Protein AF-A0A534TV93-F1 (afdb_monomer_lite)

Radius of gyration: 13.77 Å; chains: 1; bounding box: 34×26×34 Å

pLDDT: mean 86.8, std 12.71, range [51.88, 97.31]

Sequence (87 aa):
MELNEDAKYRLAYLTLRVLFDDKLSRADPGSYPGVLAYLDVLAGTQMASQAGGKRYASQREKLESFIDAEFGEEMLAVLNRAVAELV

Structure (mmCIF, N/CA/C/O backbone):
data_AF-A0A534TV93-F1
#
_entry.id   AF-A0A534TV93-F1
#
loop_
_atom_site.group_PDB
_atom_site.id
_atom_site.type_symbol
_atom_site.label_atom_id
_atom_site.label_alt_id
_atom_site.label_comp_id
_atom_site.label_asym_id
_atom_site.label_entity_id
_atom_site.label_seq_id
_atom_site.pdbx_PDB_ins_code
_atom_site.Cartn_x
_atom_site.Cartn_y
_atom_site.Cartn_z
_atom_site.occupancy
_atom_site.B_iso_or_equiv
_atom_site.auth_seq_id
_atom_site.auth_comp_id
_atom_site.auth_asym_id
_atom_site.auth_atom_id
_atom_site.pdbx_PDB_model_num
ATOM 1 N N . MET A 1 1 ? 12.892 -7.646 -16.350 1.00 66.94 1 MET A N 1
ATOM 2 C CA . MET A 1 1 ? 13.792 -6.554 -15.921 1.00 66.94 1 MET A CA 1
ATOM 3 C C . MET A 1 1 ? 14.330 -6.897 -14.543 1.00 66.94 1 MET A C 1
ATOM 5 O O . MET A 1 1 ? 13.535 -7.287 -13.697 1.00 66.94 1 MET A O 1
ATOM 9 N N . GLU A 1 2 ? 15.641 -6.810 -14.324 1.00 83.56 2 GLU A N 1
ATOM 10 C CA . GLU A 1 2 ? 16.217 -6.969 -12.984 1.00 83.56 2 GLU A CA 1
ATOM 11 C C . GLU A 1 2 ? 16.258 -5.603 -12.290 1.00 83.56 2 GLU A C 1
ATOM 13 O O . GLU A 1 2 ? 16.758 -4.632 -12.856 1.00 83.56 2 GLU A O 1
ATOM 18 N N . LEU A 1 3 ? 15.683 -5.512 -11.089 1.00 89.44 3 LEU A N 1
ATOM 19 C CA . LEU A 1 3 ? 15.670 -4.277 -10.305 1.00 89.44 3 LEU A CA 1
ATOM 20 C C . LEU A 1 3 ? 17.025 -4.070 -9.619 1.00 89.44 3 LEU A C 1
ATOM 22 O O . LEU A 1 3 ? 17.607 -5.016 -9.079 1.00 89.44 3 LEU A O 1
ATOM 26 N N . ASN A 1 4 ? 17.497 -2.824 -9.577 1.00 94.62 4 ASN A N 1
ATOM 27 C CA . ASN A 1 4 ? 18.604 -2.465 -8.693 1.00 94.62 4 ASN A CA 1
ATOM 28 C C . ASN A 1 4 ? 18.158 -2.521 -7.217 1.00 94.62 4 ASN A C 1
ATOM 30 O O . ASN A 1 4 ? 16.976 -2.690 -6.912 1.00 94.62 4 ASN A O 1
ATOM 34 N N . GLU A 1 5 ? 19.111 -2.430 -6.294 1.00 95.75 5 GLU A N 1
ATOM 35 C CA . GLU A 1 5 ? 18.840 -2.588 -4.864 1.00 95.75 5 GLU A CA 1
ATOM 36 C C . GLU A 1 5 ? 17.854 -1.536 -4.317 1.00 95.75 5 GLU A C 1
ATOM 38 O O . GLU A 1 5 ? 16.866 -1.898 -3.677 1.00 95.75 5 GLU A O 1
ATOM 43 N N . ASP A 1 6 ? 18.030 -0.262 -4.666 1.00 95.56 6 ASP A N 1
ATOM 44 C CA . ASP A 1 6 ? 17.125 0.816 -4.245 1.00 95.56 6 ASP A CA 1
ATOM 45 C C . ASP A 1 6 ? 15.693 0.606 -4.756 1.00 95.56 6 ASP A C 1
ATOM 47 O O . ASP A 1 6 ? 14.718 0.772 -4.017 1.00 95.56 6 ASP A O 1
ATOM 51 N N . ALA A 1 7 ? 15.557 0.187 -6.014 1.00 95.06 7 ALA A N 1
ATOM 52 C CA . ALA A 1 7 ? 14.283 -0.126 -6.643 1.00 95.06 7 ALA A CA 1
ATOM 53 C C . ALA A 1 7 ? 13.602 -1.329 -5.973 1.00 95.06 7 ALA A C 1
ATOM 55 O O . ALA A 1 7 ? 12.384 -1.313 -5.799 1.00 95.06 7 ALA A O 1
ATOM 56 N N . LYS A 1 8 ? 14.367 -2.343 -5.537 1.00 95.06 8 LYS A N 1
ATOM 57 C CA . LYS A 1 8 ? 13.835 -3.480 -4.764 1.00 95.06 8 LYS A CA 1
ATOM 58 C C . LYS A 1 8 ? 13.248 -3.013 -3.435 1.00 95.06 8 LYS A C 1
ATOM 60 O O . LYS A 1 8 ? 12.112 -3.370 -3.127 1.00 95.06 8 LYS A O 1
ATOM 65 N N . TYR A 1 9 ? 13.977 -2.199 -2.669 1.00 95.06 9 TYR A N 1
ATOM 66 C CA . TYR A 1 9 ? 13.479 -1.685 -1.388 1.00 95.06 9 TYR A CA 1
ATOM 67 C C . TYR A 1 9 ? 12.265 -0.777 -1.565 1.00 95.06 9 TYR A C 1
ATOM 69 O O . TYR A 1 9 ? 11.296 -0.888 -0.813 1.00 95.06 9 TYR A O 1
ATOM 77 N N . ARG A 1 10 ? 12.281 0.089 -2.583 1.00 94.12 10 ARG A N 1
ATOM 78 C CA . ARG A 1 10 ? 11.157 0.979 -2.877 1.00 94.12 10 ARG A CA 1
ATOM 79 C C . ARG A 1 10 ? 9.913 0.202 -3.291 1.00 94.12 10 ARG A C 1
ATOM 81 O O . ARG A 1 10 ? 8.847 0.452 -2.733 1.00 94.12 10 ARG A O 1
ATOM 88 N N . LEU A 1 11 ? 10.045 -0.762 -4.203 1.00 95.31 11 LEU A N 1
ATOM 89 C CA . LEU A 1 11 ? 8.928 -1.612 -4.606 1.00 95.31 11 LEU A CA 1
ATOM 90 C C . LEU A 1 11 ? 8.393 -2.407 -3.410 1.00 95.31 11 LEU A C 1
ATOM 92 O O . LEU A 1 11 ? 7.190 -2.417 -3.189 1.00 95.31 11 LEU A O 1
ATOM 96 N N . ALA A 1 12 ? 9.264 -3.001 -2.586 1.00 95.06 12 ALA A N 1
ATOM 97 C CA . ALA A 1 12 ? 8.849 -3.725 -1.382 1.00 95.06 12 ALA A CA 1
ATOM 98 C C . ALA A 1 12 ? 8.073 -2.832 -0.398 1.00 95.06 12 ALA A C 1
ATOM 100 O O . ALA A 1 12 ? 7.038 -3.243 0.130 1.00 95.06 12 ALA A O 1
ATOM 101 N N . TYR A 1 13 ? 8.531 -1.594 -0.191 1.00 93.94 13 TYR A N 1
ATOM 102 C CA . TYR A 1 13 ? 7.823 -0.610 0.623 1.00 93.94 13 TYR A CA 1
ATOM 103 C C . TYR A 1 13 ? 6.443 -0.262 0.044 1.00 93.94 13 TYR A C 1
ATOM 105 O O . TYR A 1 13 ? 5.451 -0.268 0.773 1.00 93.94 13 TYR A O 1
ATOM 113 N N . LEU A 1 14 ? 6.356 0.010 -1.262 1.00 94.62 14 LEU A N 1
ATOM 114 C CA . LEU A 1 14 ? 5.092 0.335 -1.928 1.00 94.62 14 LEU A CA 1
ATOM 115 C C . LEU A 1 14 ? 4.111 -0.846 -1.896 1.00 94.62 14 LEU A C 1
ATOM 117 O O . LEU A 1 14 ? 2.940 -0.646 -1.578 1.00 94.62 14 LEU A O 1
ATOM 121 N N . THR A 1 15 ? 4.584 -2.076 -2.106 1.00 95.69 15 THR A N 1
ATOM 122 C CA . THR A 1 15 ? 3.783 -3.299 -1.940 1.00 95.69 15 THR A CA 1
ATOM 123 C C . THR A 1 15 ? 3.205 -3.397 -0.533 1.00 95.69 15 THR A C 1
ATOM 125 O O . THR A 1 15 ? 2.011 -3.642 -0.369 1.00 95.69 15 THR A O 1
ATOM 128 N N . LEU A 1 16 ? 4.026 -3.156 0.494 1.00 94.75 16 LEU A N 1
ATOM 129 C CA . LEU A 1 16 ? 3.574 -3.186 1.883 1.00 94.75 16 LEU A CA 1
ATOM 130 C C . LEU A 1 16 ? 2.504 -2.116 2.154 1.00 94.75 16 LEU A C 1
ATOM 132 O O . LEU A 1 16 ? 1.520 -2.380 2.845 1.00 94.75 16 LEU A O 1
ATOM 136 N N . ARG A 1 17 ? 2.659 -0.919 1.573 1.00 94.12 17 ARG A N 1
ATOM 137 C C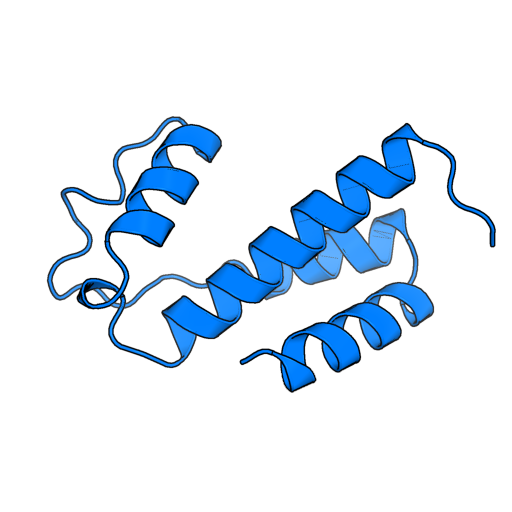A . ARG A 1 17 ? 1.655 0.152 1.656 1.00 94.12 17 ARG A CA 1
ATOM 138 C C . ARG A 1 17 ? 0.329 -0.254 1.015 1.00 94.12 17 ARG A C 1
ATOM 140 O O . ARG A 1 17 ? -0.703 -0.012 1.633 1.00 94.12 17 ARG A O 1
ATOM 147 N N . VAL A 1 18 ? 0.349 -0.882 -0.162 1.00 95.31 18 VAL A N 1
ATOM 148 C CA . VAL A 1 18 ? -0.867 -1.382 -0.834 1.00 95.31 18 VAL A CA 1
ATOM 149 C C . VAL A 1 18 ? -1.539 -2.483 -0.007 1.00 95.31 18 VAL A C 1
ATOM 151 O O . VAL A 1 18 ? -2.757 -2.470 0.147 1.00 95.31 18 VAL A O 1
ATOM 154 N N . LEU A 1 19 ? -0.760 -3.390 0.589 1.00 94.88 19 LEU A N 1
ATOM 155 C CA . LEU A 1 19 ? -1.281 -4.446 1.461 1.00 94.88 19 LEU A CA 1
ATOM 156 C C . LEU A 1 19 ? -2.002 -3.877 2.692 1.00 94.88 19 LEU A C 1
ATOM 158 O O . LEU A 1 19 ? -3.107 -4.308 3.022 1.00 94.88 19 LEU A O 1
ATOM 162 N N . PHE A 1 20 ? -1.395 -2.900 3.374 1.00 92.62 20 PHE A N 1
ATOM 163 C CA . PHE A 1 20 ? -2.038 -2.237 4.510 1.00 92.62 20 PHE A CA 1
ATOM 164 C C . PHE A 1 20 ? -3.297 -1.484 4.099 1.00 92.62 20 PHE A C 1
ATOM 166 O O . PHE A 1 20 ? -4.290 -1.535 4.821 1.00 92.62 20 PHE A O 1
ATOM 173 N N . ASP A 1 21 ? -3.263 -0.816 2.948 1.00 92.31 21 ASP A N 1
ATOM 174 C CA . ASP A 1 21 ? -4.411 -0.091 2.422 1.00 92.31 21 ASP A CA 1
ATOM 175 C C . ASP A 1 21 ? -5.597 -1.024 2.155 1.00 92.31 21 ASP A C 1
ATOM 177 O O . ASP A 1 21 ? -6.702 -0.764 2.631 1.00 92.31 21 ASP A O 1
ATOM 181 N N . ASP A 1 22 ? -5.360 -2.156 1.485 1.00 92.50 22 ASP A N 1
ATOM 182 C CA . ASP A 1 22 ? -6.399 -3.151 1.219 1.00 92.50 22 ASP A CA 1
ATOM 183 C C . ASP A 1 22 ? -6.959 -3.738 2.526 1.00 92.50 22 ASP A C 1
ATOM 185 O O . ASP A 1 22 ? -8.178 -3.773 2.724 1.00 92.50 22 ASP A O 1
ATOM 189 N N . LYS A 1 23 ? -6.079 -4.081 3.481 1.00 91.19 23 LYS A N 1
ATOM 190 C CA . LYS A 1 23 ? -6.488 -4.604 4.792 1.00 91.19 23 LYS A CA 1
ATOM 191 C C . LYS A 1 23 ? -7.376 -3.625 5.560 1.00 91.19 23 LYS A C 1
ATOM 193 O O . LYS A 1 23 ? -8.413 -4.024 6.088 1.00 91.19 23 LYS A O 1
ATOM 198 N N . LEU A 1 24 ? -6.971 -2.356 5.627 1.00 90.12 24 LEU A N 1
ATOM 199 C CA . LEU A 1 24 ? -7.686 -1.303 6.354 1.00 90.12 24 LEU A CA 1
ATOM 200 C C . LEU A 1 24 ? -8.954 -0.840 5.626 1.00 90.12 24 LEU A C 1
ATOM 202 O O . LEU A 1 24 ? -9.872 -0.339 6.268 1.00 90.12 24 LEU A O 1
ATOM 206 N N . SER A 1 25 ? -9.024 -1.012 4.305 1.00 89.44 25 SER A N 1
ATOM 207 C CA . SER A 1 25 ? -10.207 -0.668 3.508 1.00 89.44 25 SER A CA 1
ATOM 208 C C . SER A 1 25 ? -11.319 -1.718 3.607 1.00 89.44 25 SER A C 1
ATOM 210 O O . SER A 1 25 ? -12.494 -1.375 3.476 1.00 89.44 25 SER A O 1
ATOM 212 N N . ARG A 1 26 ? -10.977 -2.995 3.832 1.00 88.12 26 ARG A N 1
ATOM 213 C CA . ARG A 1 26 ? -11.947 -4.109 3.893 1.00 88.12 26 ARG A CA 1
ATOM 214 C C . ARG A 1 26 ? -12.533 -4.375 5.277 1.00 88.12 26 ARG A C 1
ATOM 216 O O . ARG A 1 26 ? -13.590 -4.993 5.377 1.00 88.12 26 ARG A O 1
ATOM 223 N N . ALA A 1 27 ? -11.846 -3.964 6.334 1.00 83.38 27 ALA A N 1
ATOM 224 C CA . ALA A 1 27 ? -12.202 -4.280 7.711 1.00 83.38 27 ALA A CA 1
ATOM 225 C C . ALA A 1 27 ? -12.227 -3.015 8.578 1.00 83.38 27 ALA A C 1
ATOM 227 O O . ALA A 1 27 ? -11.817 -1.945 8.138 1.00 83.38 27 ALA A O 1
ATOM 228 N N . ASP A 1 28 ? -12.733 -3.123 9.809 1.00 84.25 28 ASP A N 1
ATOM 229 C CA . ASP A 1 28 ? -12.702 -2.004 10.753 1.00 84.25 28 ASP A CA 1
ATOM 230 C C . ASP A 1 28 ? -11.239 -1.628 11.067 1.00 84.25 28 ASP A C 1
ATOM 232 O O . ASP A 1 28 ? -10.521 -2.449 11.653 1.00 84.25 28 ASP A O 1
ATOM 236 N N . PRO A 1 29 ? -10.779 -0.407 10.728 1.00 82.69 29 PRO A N 1
ATOM 237 C CA . PRO A 1 29 ? -9.408 0.026 10.994 1.00 82.69 29 PRO A CA 1
ATOM 238 C C . PRO A 1 29 ? -9.039 -0.057 12.477 1.00 82.69 29 PRO A C 1
ATOM 240 O O . PRO A 1 29 ? -7.886 -0.337 12.808 1.00 82.69 29 PRO A O 1
ATOM 243 N N . GLY A 1 30 ? -10.018 0.118 13.375 1.00 82.69 30 GLY A N 1
ATOM 244 C CA . GLY A 1 30 ? -9.828 -0.016 14.820 1.00 82.69 30 GLY A CA 1
ATOM 245 C C . GLY A 1 30 ? -9.365 -1.410 15.258 1.00 82.69 30 GLY A C 1
ATOM 246 O O . GLY A 1 30 ? -8.777 -1.550 16.328 1.00 82.69 30 GLY A O 1
ATOM 247 N N . SER A 1 31 ? -9.549 -2.429 14.413 1.00 87.56 31 SER A N 1
ATOM 248 C CA . SER A 1 31 ? -9.067 -3.794 14.652 1.00 87.56 31 SER A CA 1
ATOM 249 C C . SER A 1 31 ? -7.565 -3.970 14.382 1.00 87.56 31 SER A C 1
ATOM 251 O O . SER A 1 31 ? -7.003 -5.006 14.737 1.00 87.56 31 SER A O 1
ATOM 253 N N . TYR A 1 32 ? -6.891 -2.976 13.787 1.00 89.06 32 TYR A N 1
ATOM 254 C CA . TYR A 1 32 ? -5.472 -3.046 13.408 1.00 89.06 32 TYR A CA 1
ATOM 255 C C . TYR A 1 32 ? -4.636 -1.882 13.974 1.00 89.06 32 TYR A C 1
ATOM 257 O O . TYR A 1 32 ? -3.932 -1.197 13.223 1.00 89.06 32 TYR A O 1
ATOM 265 N N . PRO A 1 33 ? -4.634 -1.657 15.304 1.00 87.00 33 PRO A N 1
ATOM 266 C CA . PRO A 1 33 ? -3.961 -0.506 15.913 1.00 87.00 33 PRO A CA 1
ATOM 267 C C . PRO A 1 33 ? -2.446 -0.485 15.662 1.00 87.00 33 PRO A C 1
ATOM 269 O O . PRO A 1 33 ? -1.867 0.586 15.503 1.00 87.00 33 PRO A O 1
ATOM 272 N N . GLY A 1 34 ? -1.799 -1.652 15.568 1.00 88.88 34 GLY A N 1
ATOM 273 C CA . GLY A 1 34 ? -0.369 -1.743 15.256 1.00 88.88 34 GLY A CA 1
ATOM 274 C C . GLY A 1 34 ? -0.029 -1.287 13.834 1.00 88.88 34 GLY A C 1
ATOM 275 O O . GLY A 1 34 ? 0.977 -0.609 13.635 1.00 88.88 34 GLY A O 1
ATOM 276 N N . VAL A 1 35 ? -0.888 -1.596 12.854 1.00 89.44 35 VAL A N 1
ATOM 277 C CA . VAL A 1 35 ? -0.711 -1.136 11.466 1.00 89.44 35 VAL A CA 1
ATOM 278 C C . VAL A 1 35 ? -0.873 0.378 11.403 1.00 89.44 35 VAL A C 1
ATOM 280 O O . VAL A 1 35 ? -0.033 1.055 10.822 1.00 89.44 35 VAL A O 1
ATOM 283 N N . LEU A 1 36 ? -1.900 0.924 12.056 1.00 87.19 36 LEU A N 1
ATOM 284 C CA . LEU A 1 36 ? -2.115 2.370 12.118 1.00 87.19 36 LEU A CA 1
ATOM 285 C C . LEU A 1 36 ? -0.935 3.093 12.779 1.00 87.19 36 LEU A C 1
ATOM 287 O O . LEU A 1 36 ? -0.419 4.047 12.211 1.00 87.19 36 LEU A O 1
ATOM 291 N N . ALA A 1 37 ? -0.437 2.592 13.912 1.00 86.69 37 ALA A N 1
ATOM 292 C CA . ALA A 1 37 ? 0.738 3.160 14.572 1.00 86.69 37 ALA A CA 1
ATOM 293 C C . ALA A 1 37 ? 2.000 3.103 13.691 1.00 86.69 37 ALA A C 1
ATOM 295 O O . ALA A 1 37 ? 2.814 4.022 13.709 1.00 86.69 37 ALA A O 1
ATOM 296 N N . TYR A 1 38 ? 2.169 2.050 12.890 1.00 89.38 38 TYR A N 1
ATOM 297 C CA . TYR A 1 38 ? 3.269 1.983 11.929 1.00 89.38 38 TYR A CA 1
ATOM 298 C C . TYR A 1 38 ? 3.109 3.006 10.792 1.00 89.38 38 TYR A C 1
ATOM 300 O O . TYR A 1 38 ? 4.067 3.687 10.424 1.00 89.38 38 TYR A O 1
ATOM 308 N N . LEU A 1 39 ? 1.895 3.162 10.257 1.00 86.25 39 LEU A N 1
ATOM 309 C CA . LEU A 1 39 ? 1.593 4.169 9.237 1.00 86.25 39 LEU A CA 1
ATOM 310 C C . LEU A 1 39 ? 1.805 5.597 9.760 1.00 86.25 39 LEU A C 1
ATOM 312 O O . LEU A 1 39 ? 2.259 6.443 8.990 1.00 86.25 39 LEU A O 1
ATOM 316 N N . ASP A 1 40 ? 1.555 5.843 11.046 1.00 84.38 40 ASP A N 1
ATOM 317 C CA . ASP A 1 40 ? 1.822 7.127 11.703 1.00 84.38 40 ASP A CA 1
ATOM 318 C C . ASP A 1 40 ? 3.301 7.495 11.676 1.00 84.38 40 ASP A C 1
ATOM 320 O O . ASP A 1 40 ? 3.664 8.620 11.322 1.00 84.38 40 ASP A O 1
ATOM 324 N N . VAL A 1 41 ? 4.163 6.527 12.009 1.00 85.06 41 VAL A N 1
ATOM 325 C CA . VAL A 1 41 ? 5.621 6.697 11.964 1.00 85.06 41 VAL A CA 1
ATOM 326 C C . VAL A 1 41 ? 6.067 7.076 10.551 1.00 85.06 41 VAL A C 1
ATOM 328 O O . VAL A 1 41 ? 6.887 7.976 10.391 1.00 85.06 41 VAL A O 1
ATOM 331 N N . LEU A 1 42 ? 5.495 6.440 9.524 1.00 82.56 42 LEU A N 1
ATOM 332 C CA . LEU A 1 42 ? 5.820 6.727 8.123 1.00 82.56 42 LEU A CA 1
ATOM 333 C C . LEU A 1 42 ? 5.295 8.085 7.645 1.00 82.56 42 LEU A C 1
ATOM 335 O O . LEU A 1 42 ? 5.967 8.773 6.882 1.00 82.56 42 LEU A O 1
ATOM 339 N N . ALA A 1 43 ? 4.081 8.458 8.051 1.00 74.31 43 ALA A N 1
ATOM 340 C CA . ALA A 1 43 ? 3.438 9.696 7.623 1.00 74.31 43 ALA A CA 1
ATOM 341 C C . ALA A 1 43 ? 3.949 10.929 8.385 1.00 74.31 43 ALA A C 1
ATOM 343 O O . ALA A 1 43 ? 3.641 12.053 7.993 1.00 74.31 43 ALA A O 1
ATOM 344 N N . GLY A 1 44 ? 4.668 10.733 9.495 1.00 64.44 44 GLY A N 1
ATOM 345 C CA . GLY A 1 44 ? 5.018 11.808 10.422 1.00 64.44 44 GLY A CA 1
ATOM 346 C C . GLY A 1 44 ? 3.789 12.446 11.083 1.00 64.44 44 GLY A C 1
ATOM 347 O O . GLY A 1 44 ? 3.855 13.591 11.526 1.00 64.44 44 GLY A O 1
ATOM 348 N N . THR A 1 45 ? 2.652 11.740 11.122 1.00 55.38 45 THR A N 1
ATOM 349 C CA . THR A 1 45 ? 1.368 12.243 11.645 1.00 55.38 45 THR A CA 1
ATOM 350 C C . THR A 1 45 ? 0.695 11.196 12.525 1.00 55.38 45 THR A C 1
ATOM 352 O O . THR A 1 45 ? 0.880 10.007 12.314 1.00 55.38 45 THR A O 1
ATOM 355 N N . GLN A 1 46 ? -0.078 11.627 13.526 1.00 54.84 46 GLN A N 1
ATOM 356 C CA . GLN A 1 46 ? -0.789 10.7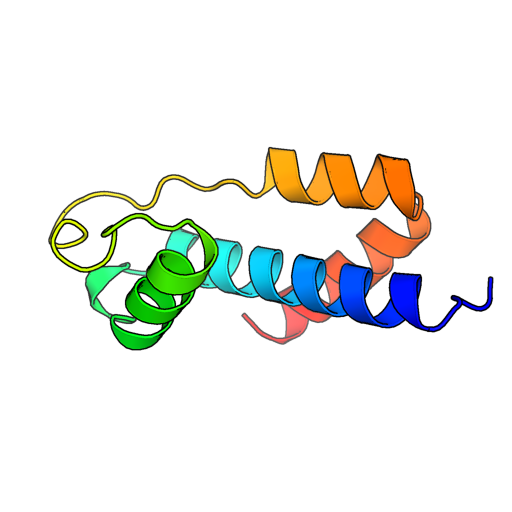30 14.445 1.00 54.84 46 GLN A CA 1
ATOM 357 C C . GLN A 1 46 ? -2.174 10.344 13.889 1.00 54.84 46 GLN A C 1
ATOM 359 O O . GLN A 1 46 ? -3.175 10.979 14.224 1.00 54.84 46 GLN A O 1
ATOM 364 N N . MET A 1 47 ? -2.262 9.336 13.022 1.00 56.62 47 MET A N 1
ATOM 365 C CA . MET A 1 47 ? -3.530 8.740 12.579 1.00 56.62 47 MET A CA 1
ATOM 366 C C . MET A 1 47 ? -4.099 7.742 13.608 1.00 56.62 47 MET A C 1
ATOM 368 O O . MET A 1 47 ? -5.321 7.629 13.727 1.00 56.62 47 MET A O 1
ATOM 372 N N . ALA A 1 48 ? -3.266 7.062 14.403 1.00 58.06 48 ALA A N 1
ATOM 373 C CA . ALA A 1 48 ? -3.676 6.015 15.344 1.00 58.06 48 ALA A CA 1
ATOM 374 C C . ALA A 1 48 ? -4.561 6.535 16.486 1.00 58.06 48 ALA A C 1
ATOM 376 O O . ALA A 1 48 ? -5.519 5.868 16.876 1.00 58.06 48 ALA A O 1
ATOM 377 N N . SER A 1 49 ? -4.306 7.747 16.993 1.00 55.91 49 SER A N 1
ATOM 378 C CA . SER A 1 49 ? -5.105 8.347 18.073 1.00 55.91 49 SER A CA 1
ATOM 379 C C . SER A 1 49 ? -6.492 8.829 17.618 1.00 55.91 49 SER A C 1
ATOM 381 O O . SER A 1 49 ? -7.339 9.123 18.458 1.00 55.91 49 SER A O 1
ATOM 383 N N . GLN A 1 50 ? -6.758 8.882 16.304 1.00 54.97 50 GLN A N 1
ATOM 384 C CA . GLN A 1 50 ? -8.002 9.413 15.730 1.00 54.97 50 GLN A CA 1
ATOM 385 C C . GLN A 1 50 ? -8.806 8.407 14.893 1.00 54.97 50 GLN A C 1
ATOM 387 O O . GLN A 1 50 ? -9.845 8.779 14.341 1.00 54.97 50 GLN A O 1
ATOM 392 N N . ALA A 1 51 ? -8.340 7.162 14.774 1.00 57.19 51 ALA A N 1
ATOM 393 C CA . ALA A 1 51 ? -8.934 6.163 13.885 1.00 57.19 51 ALA A CA 1
ATOM 394 C C . ALA A 1 51 ? -10.234 5.530 14.417 1.00 57.19 51 ALA A C 1
ATOM 396 O O . ALA A 1 51 ? -10.977 4.928 13.646 1.00 57.19 51 ALA A O 1
ATOM 397 N N . GLY A 1 52 ? -10.543 5.679 15.711 1.00 51.88 52 GLY A N 1
ATOM 398 C CA . GLY A 1 52 ? -11.757 5.115 16.307 1.00 51.88 52 GLY A CA 1
ATOM 399 C C . GLY A 1 52 ? -13.031 5.633 15.629 1.00 51.88 52 GLY A C 1
ATOM 400 O O . GLY A 1 52 ? -13.345 6.819 15.713 1.00 51.88 52 GLY A O 1
ATOM 401 N N . GLY A 1 53 ? -13.764 4.744 14.949 1.00 57.03 53 GLY A N 1
ATOM 402 C CA . GLY A 1 53 ? -15.062 5.038 14.327 1.00 57.03 53 GLY A CA 1
ATOM 403 C C . GLY A 1 53 ? -15.020 5.846 13.022 1.00 57.03 53 GLY A C 1
ATOM 404 O O . GLY A 1 53 ? -16.080 6.158 12.477 1.00 57.03 53 GLY A O 1
ATOM 405 N N . LYS A 1 54 ? -13.836 6.182 12.492 1.00 64.38 54 LYS A N 1
ATOM 406 C CA . LYS A 1 54 ? -13.691 6.853 11.189 1.00 64.38 54 LYS A CA 1
ATOM 407 C C . LYS A 1 54 ? -13.405 5.818 10.100 1.00 64.38 54 LYS A C 1
ATOM 409 O O . LYS A 1 54 ? -12.574 4.934 10.281 1.00 64.38 54 LYS A O 1
ATOM 414 N N . ARG A 1 55 ? -14.070 5.942 8.945 1.00 67.75 55 ARG A N 1
ATOM 415 C CA . ARG A 1 55 ? -13.728 5.147 7.753 1.00 67.75 55 ARG A CA 1
ATOM 416 C C . ARG A 1 55 ? -12.288 5.457 7.342 1.00 67.75 55 ARG A C 1
ATOM 418 O O . ARG A 1 55 ? -11.926 6.628 7.240 1.00 67.75 55 ARG A O 1
ATOM 425 N N . TYR A 1 56 ? -11.490 4.418 7.108 1.00 82.44 56 TYR A N 1
ATOM 426 C CA . TYR A 1 56 ? -10.154 4.568 6.542 1.00 82.44 56 TYR A CA 1
ATOM 427 C C . TYR A 1 56 ? -10.245 5.211 5.155 1.00 82.44 56 TYR A C 1
ATOM 429 O O . TYR A 1 56 ? -11.055 4.803 4.322 1.00 82.44 56 TYR A O 1
ATOM 437 N N . ALA A 1 57 ? -9.436 6.245 4.926 1.00 84.75 57 ALA A N 1
ATOM 438 C CA . ALA A 1 57 ? -9.331 6.904 3.633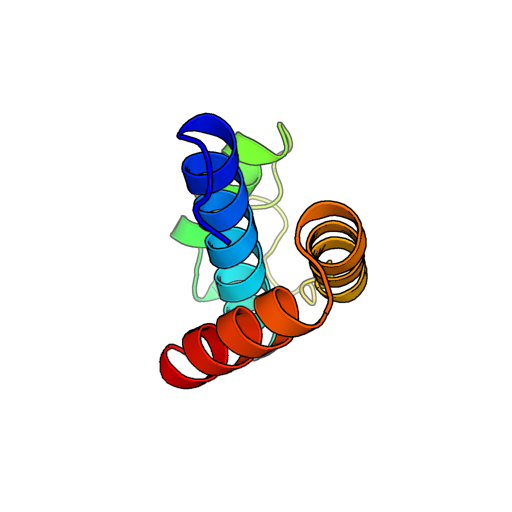 1.00 84.75 57 ALA A CA 1
ATOM 439 C C . ALA A 1 57 ? -8.225 6.221 2.823 1.00 84.75 57 ALA A C 1
ATOM 441 O O . ALA A 1 57 ? -7.041 6.484 3.046 1.00 84.75 57 ALA A O 1
ATOM 442 N N . SER A 1 58 ? -8.633 5.341 1.909 1.00 88.88 58 SER A N 1
ATOM 443 C CA . SER A 1 58 ? -7.721 4.631 1.013 1.00 88.88 58 SER A CA 1
ATOM 444 C C . SER A 1 58 ? -6.882 5.600 0.175 1.00 88.88 58 SER A C 1
ATOM 446 O O . SER A 1 58 ? -7.370 6.612 -0.332 1.00 88.88 58 SER A O 1
ATOM 448 N N . GLN A 1 59 ? -5.605 5.269 0.026 1.00 90.56 59 GLN A N 1
ATOM 449 C CA . GLN A 1 59 ? -4.636 5.890 -0.872 1.00 90.56 59 GLN A CA 1
ATOM 450 C C . GLN A 1 59 ? -4.249 4.957 -2.028 1.00 90.56 59 GLN A C 1
ATOM 452 O O . GLN A 1 59 ? -3.274 5.237 -2.730 1.00 90.56 59 GLN A O 1
ATOM 457 N N . ARG A 1 60 ? -4.988 3.859 -2.235 1.00 93.06 60 ARG A N 1
ATOM 458 C CA . ARG A 1 60 ? -4.654 2.810 -3.204 1.00 93.06 60 ARG A CA 1
ATOM 459 C C . ARG A 1 60 ? -4.411 3.351 -4.606 1.00 93.06 60 ARG A C 1
ATOM 461 O O . ARG A 1 60 ? -3.349 3.102 -5.156 1.00 93.06 60 ARG A O 1
ATOM 468 N N . GLU A 1 61 ? -5.330 4.154 -5.135 1.00 94.44 61 GLU A N 1
ATOM 469 C CA . GLU A 1 61 ? -5.217 4.728 -6.485 1.00 94.44 61 GLU A CA 1
ATOM 470 C C . GLU A 1 61 ? -3.904 5.503 -6.673 1.00 94.44 61 GLU A C 1
ATOM 472 O O . GLU A 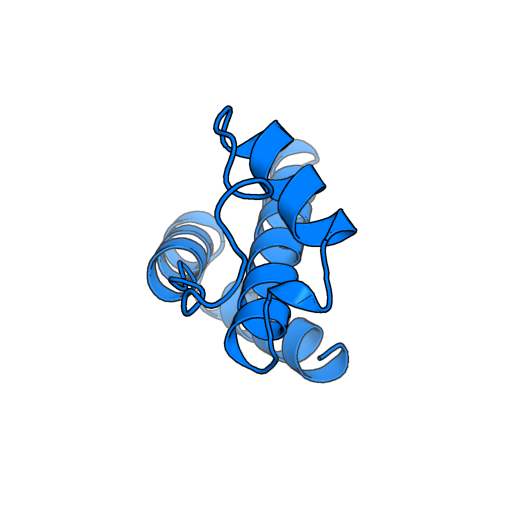1 61 ? -3.198 5.338 -7.668 1.00 94.44 61 GLU A O 1
ATOM 477 N N . LYS A 1 62 ? -3.528 6.306 -5.672 1.00 93.25 62 LYS A N 1
ATOM 478 C CA . LYS A 1 62 ? -2.278 7.067 -5.687 1.00 93.25 62 LYS A CA 1
ATOM 479 C C . LYS A 1 62 ? -1.061 6.142 -5.651 1.00 93.25 62 LYS A C 1
ATOM 481 O O . LYS A 1 62 ? -0.108 6.381 -6.384 1.00 93.25 62 LYS A O 1
ATOM 486 N N . LEU A 1 63 ? -1.078 5.113 -4.801 1.00 95.25 63 LEU A N 1
ATOM 487 C CA . LEU A 1 63 ? 0.017 4.143 -4.690 1.00 95.25 63 LEU A CA 1
ATOM 488 C C . LEU A 1 63 ? 0.199 3.355 -5.991 1.00 95.25 63 LEU A C 1
ATOM 490 O O . LEU A 1 63 ? 1.318 3.263 -6.487 1.00 95.25 63 LEU A O 1
ATOM 494 N N . GLU A 1 64 ? -0.889 2.836 -6.557 1.00 96.75 64 GLU A N 1
ATOM 495 C CA . GLU A 1 64 ? -0.876 2.087 -7.815 1.00 96.75 64 GLU A CA 1
ATOM 496 C C . GLU A 1 64 ? -0.409 2.965 -8.982 1.00 96.75 64 GLU A C 1
ATOM 498 O O . GLU A 1 64 ? 0.436 2.526 -9.756 1.00 96.75 64 GLU A O 1
ATOM 503 N N . SER A 1 65 ? -0.839 4.233 -9.042 1.00 96.75 65 SER A N 1
ATOM 504 C CA . SER A 1 65 ? -0.354 5.191 -10.049 1.00 96.75 65 SER A CA 1
ATOM 505 C C . SER A 1 65 ? 1.159 5.423 -9.961 1.00 96.75 65 SER A C 1
ATOM 507 O O . SER A 1 65 ? 1.827 5.522 -10.987 1.00 96.75 65 SER A O 1
ATOM 509 N N . PHE A 1 66 ? 1.727 5.502 -8.750 1.00 95.12 66 PHE A N 1
ATOM 510 C CA . PHE A 1 66 ? 3.182 5.609 -8.589 1.00 95.12 66 PHE A CA 1
ATOM 511 C C . PHE A 1 66 ? 3.904 4.335 -9.020 1.00 95.12 66 PHE A C 1
ATOM 513 O O . PHE A 1 66 ? 4.944 4.421 -9.667 1.00 95.12 66 PHE A O 1
ATOM 520 N N . ILE A 1 67 ? 3.362 3.166 -8.668 1.00 96.81 67 ILE A N 1
ATOM 521 C CA . ILE A 1 67 ? 3.960 1.883 -9.040 1.00 96.81 67 ILE A CA 1
ATOM 522 C C . ILE A 1 67 ? 3.963 1.719 -10.561 1.00 96.81 67 ILE A C 1
ATOM 524 O O . ILE A 1 67 ? 4.989 1.343 -11.117 1.00 96.81 67 ILE A O 1
ATOM 528 N N . ASP A 1 68 ? 2.854 2.025 -11.234 1.00 97.31 68 ASP A N 1
ATOM 529 C CA . ASP A 1 68 ? 2.771 1.973 -12.695 1.00 97.31 68 ASP A CA 1
ATOM 530 C C . ASP A 1 68 ? 3.762 2.947 -13.347 1.00 97.31 68 ASP A C 1
ATOM 532 O O . ASP A 1 68 ? 4.588 2.548 -14.165 1.00 97.31 68 ASP A O 1
ATOM 536 N N . ALA A 1 69 ? 3.778 4.208 -12.905 1.00 96.62 69 ALA A N 1
ATOM 537 C CA . ALA A 1 69 ? 4.680 5.213 -13.462 1.00 96.62 69 ALA A CA 1
ATOM 538 C C . ALA A 1 69 ? 6.172 4.863 -13.294 1.00 96.62 69 ALA A C 1
ATOM 540 O O . ALA A 1 69 ? 6.987 5.227 -14.142 1.00 96.62 69 ALA A O 1
ATOM 541 N N . GLU A 1 70 ? 6.545 4.194 -12.200 1.00 95.12 70 GLU A N 1
ATOM 542 C CA . GLU A 1 70 ? 7.944 3.903 -11.873 1.00 95.12 70 GLU A CA 1
ATOM 543 C C . GLU A 1 70 ? 8.410 2.507 -12.322 1.00 95.12 70 GLU A C 1
ATOM 545 O O . GLU A 1 70 ? 9.557 2.347 -12.740 1.00 95.12 70 GLU A O 1
ATOM 550 N N . PHE A 1 71 ? 7.542 1.495 -12.252 1.00 96.19 71 PHE A N 1
ATO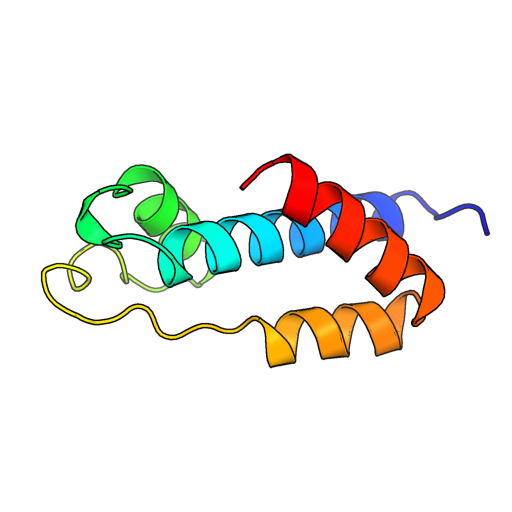M 551 C CA . PHE A 1 71 ? 7.886 0.087 -12.492 1.00 96.19 71 PHE A CA 1
ATOM 552 C C . PHE A 1 71 ? 7.110 -0.551 -13.652 1.00 96.19 71 PHE A C 1
ATOM 554 O O . PHE A 1 71 ? 7.455 -1.661 -14.067 1.00 96.19 71 PHE A O 1
ATOM 561 N N . GLY A 1 72 ? 6.105 0.145 -14.184 1.00 96.25 72 GLY A N 1
ATOM 562 C CA . GLY A 1 72 ? 5.266 -0.287 -15.295 1.00 96.25 72 GLY A CA 1
ATOM 563 C C . GLY A 1 72 ? 4.066 -1.145 -14.889 1.00 96.25 72 GLY A C 1
ATOM 564 O O . GLY A 1 72 ? 4.081 -1.868 -13.885 1.00 96.25 72 GLY A O 1
ATOM 565 N N . GLU A 1 73 ? 3.047 -1.113 -15.745 1.00 96.75 73 GLU A N 1
ATOM 566 C CA . GLU A 1 73 ? 1.772 -1.821 -15.594 1.00 96.75 73 GLU A CA 1
ATOM 567 C C . GLU A 1 73 ? 1.944 -3.326 -15.327 1.00 96.75 73 GLU A C 1
ATOM 569 O O . GLU A 1 73 ? 1.268 -3.891 -14.467 1.00 96.75 73 GLU A O 1
ATOM 574 N N . GLU A 1 74 ? 2.894 -3.988 -15.999 1.00 96.12 74 GLU A N 1
ATOM 575 C CA . GLU A 1 74 ? 3.159 -5.420 -15.797 1.00 96.12 74 GLU A CA 1
ATOM 576 C C . GLU A 1 74 ? 3.567 -5.735 -14.350 1.00 96.12 74 GLU A C 1
ATOM 578 O O . GLU A 1 74 ? 3.121 -6.732 -13.772 1.00 96.12 74 GLU A O 1
ATOM 583 N N . MET A 1 75 ? 4.395 -4.877 -13.744 1.00 95.31 75 MET A N 1
ATOM 584 C CA . MET A 1 75 ? 4.829 -5.043 -12.359 1.00 95.31 75 MET A CA 1
ATOM 585 C C . MET A 1 75 ? 3.689 -4.746 -11.388 1.00 95.31 75 MET A C 1
ATOM 587 O O . MET A 1 75 ? 3.504 -5.489 -10.422 1.00 95.31 75 MET A O 1
ATOM 591 N N . LEU A 1 76 ? 2.884 -3.715 -11.668 1.00 97.25 76 LEU A N 1
ATOM 592 C CA . LEU A 1 76 ? 1.670 -3.430 -10.903 1.00 97.25 76 LEU A CA 1
ATOM 593 C C . LEU A 1 76 ? 0.712 -4.634 -10.914 1.00 97.25 76 LEU A C 1
ATOM 595 O O . LEU A 1 76 ? 0.187 -5.014 -9.868 1.00 97.25 76 LEU A O 1
ATOM 599 N N . ALA A 1 77 ? 0.535 -5.295 -12.060 1.00 97.00 77 ALA A N 1
ATOM 600 C CA . ALA A 1 77 ? -0.280 -6.505 -12.171 1.00 97.00 77 ALA A CA 1
ATOM 601 C C . ALA A 1 77 ? 0.278 -7.673 -11.335 1.00 97.00 77 ALA A C 1
ATOM 603 O O . ALA A 1 77 ? -0.483 -8.379 -10.668 1.00 97.00 77 ALA A O 1
ATOM 604 N N . VAL A 1 78 ? 1.600 -7.890 -11.342 1.00 96.00 78 VAL A N 1
ATOM 605 C CA . VAL A 1 78 ? 2.253 -8.901 -10.488 1.00 96.00 78 VAL A CA 1
ATOM 606 C C . VAL A 1 78 ? 2.015 -8.598 -9.009 1.00 96.00 78 VAL A C 1
ATOM 608 O O . VAL A 1 78 ? 1.602 -9.490 -8.267 1.00 96.00 78 VAL A O 1
ATOM 611 N N . LEU A 1 79 ? 2.221 -7.347 -8.599 1.00 95.44 79 LEU A N 1
ATOM 612 C CA . LEU A 1 79 ? 2.018 -6.885 -7.229 1.00 95.44 79 LEU A CA 1
ATOM 613 C C . LEU A 1 79 ? 0.568 -7.070 -6.785 1.00 95.44 79 LEU A C 1
ATOM 615 O O . LEU A 1 79 ? 0.328 -7.618 -5.714 1.00 95.44 79 LEU A O 1
ATOM 619 N N . ASN A 1 80 ? -0.398 -6.675 -7.613 1.00 95.38 80 ASN A N 1
ATOM 620 C CA . ASN A 1 80 ? -1.816 -6.794 -7.288 1.00 95.38 80 ASN A CA 1
ATOM 621 C C . ASN A 1 80 ? -2.259 -8.249 -7.100 1.00 95.38 80 ASN A C 1
ATOM 623 O O . ASN A 1 80 ? -3.055 -8.518 -6.202 1.00 95.38 80 ASN A O 1
ATOM 627 N N . ARG A 1 81 ? -1.708 -9.196 -7.874 1.00 96.62 81 ARG A N 1
ATOM 628 C CA . ARG A 1 81 ? -1.928 -10.633 -7.633 1.00 96.62 81 ARG A CA 1
ATO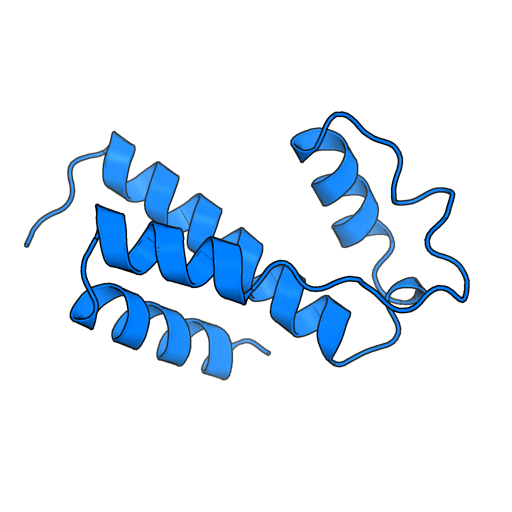M 629 C C . ARG A 1 81 ? -1.348 -11.078 -6.293 1.00 96.62 81 ARG A C 1
ATOM 631 O O . ARG A 1 81 ? -2.063 -11.682 -5.505 1.00 96.62 81 ARG A O 1
ATOM 638 N N . ALA A 1 82 ? -0.094 -10.721 -6.013 1.00 95.38 82 ALA A N 1
ATOM 639 C CA . ALA A 1 82 ? 0.560 -11.085 -4.758 1.00 95.38 82 ALA A CA 1
ATOM 640 C C . ALA A 1 82 ? -0.163 -10.502 -3.531 1.00 95.38 82 ALA A C 1
ATOM 642 O O . ALA A 1 82 ? -0.329 -11.189 -2.530 1.00 95.38 82 ALA A O 1
ATOM 643 N N . VAL A 1 83 ? -0.633 -9.251 -3.608 1.00 94.56 83 VAL A N 1
ATOM 644 C CA . VAL A 1 83 ? -1.445 -8.642 -2.546 1.00 94.56 83 VAL A CA 1
ATOM 645 C C . VAL A 1 83 ? -2.755 -9.405 -2.388 1.00 94.56 83 VAL A C 1
ATOM 647 O O . VAL A 1 83 ? -3.067 -9.795 -1.274 1.00 94.56 83 VAL A O 1
ATOM 650 N N . ALA A 1 84 ? -3.486 -9.679 -3.473 1.00 92.81 84 ALA A N 1
ATOM 651 C CA . ALA A 1 84 ? -4.767 -10.387 -3.410 1.00 92.81 84 ALA A CA 1
ATOM 652 C C . ALA A 1 84 ? -4.682 -11.799 -2.796 1.00 92.81 84 ALA A C 1
ATOM 654 O O . ALA A 1 84 ? -5.684 -12.301 -2.301 1.00 92.81 84 ALA A O 1
ATOM 655 N N . GLU A 1 85 ? -3.513 -12.443 -2.813 1.00 94.69 85 GLU A N 1
ATOM 656 C CA . GLU A 1 85 ? -3.286 -13.732 -2.142 1.00 94.69 85 GLU A CA 1
ATOM 657 C C . GLU A 1 85 ? -3.108 -13.606 -0.615 1.00 94.69 85 GLU A C 1
ATOM 659 O O . GLU A 1 85 ? -3.264 -14.591 0.107 1.00 94.69 85 GLU A O 1
ATOM 664 N N . LEU A 1 86 ? -2.771 -12.416 -0.107 1.00 89.06 86 LEU A N 1
ATOM 665 C CA . LEU A 1 86 ? -2.423 -12.172 1.300 1.00 89.06 86 LEU A CA 1
ATOM 666 C C . LEU A 1 86 ? -3.545 -11.526 2.130 1.00 89.06 86 LEU A C 1
ATOM 668 O O . LEU A 1 86 ? -3.456 -11.513 3.364 1.00 89.06 86 LEU A O 1
ATOM 672 N N . VAL A 1 87 ? -4.566 -10.963 1.482 1.00 85.19 87 VAL A N 1
ATOM 673 C CA . VAL A 1 87 ? -5.682 -10.225 2.110 1.00 85.19 87 VAL A CA 1
ATOM 674 C C . VAL A 1 87 ? -7.026 -10.849 1.797 1.00 85.19 87 VAL A C 1
ATOM 676 O O . VAL A 1 87 ? -7.803 -10.974 2.775 1.00 85.19 87 VAL A O 1
#

Foldseek 3Di:
DDDDPVRVVVLVVLLVLLLLLVVLQVDQVLVPLVSQVVVCVVVVHRPSVVSPPDRDDHPNVVSLVVCCVPVNPVVSVVSVVVSVVVD

Secondary structure (DSSP, 8-state):
-PPPHHHHHHHHHHHHHHHHHHHHHHS-GGG-HHHHHHHHHHHTS--GGG-TTPPP---HHHHHHHHHHHH-HHHHHHHHHHHHHH-